Protein AF-Q8RE20-F1 (afdb_monomer)

Radius of gyration: 17.99 Å; Cα contacts (8 Å, |Δi|>4): 138; chains: 1; bounding box: 54×44×37 Å

Nearest PDB structures (foldseek):
  8p9r-assembly1_A  TM=7.961E-01  e=2.590E-03  Escherichia coli
  4czk-assembly1_A  TM=5.821E-01  e=1.448E-01  Caulobacter vibrioides
  4czh-assembly1_A  TM=5.503E-01  e=1.269E-01  Caulobacter vibrioides
  3sty-assembly1_A  TM=5.703E-01  e=2.800E-01  Solanum habrochaites
  8btn-assembly1_B  TM=5.436E-01  e=3.433E+00  Bacillus cereus MSX-D12

Sequence (100 aa):
MVTTTFNNFGSVQIDLPSSTIQKTDKNKSIEIIIDKDGNYHISEDGKITQVQFADLDAYLKSVKEATVSADKNLKYQTIMDVITKIKENGVDNLGLTFYE

InterPro domains:
  IPR003400 Biopolymer transport protein ExbD/TolR [PF02472] (1-97)
  IPR003400 Biopolymer transport protein ExbD/TolR [PTHR30558] (1-97)

Structure (mmCIF, N/CA/C/O backbone):
data_AF-Q8RE20-F1
#
_entry.id   AF-Q8RE20-F1
#
loop_
_atom_site.group_PDB
_atom_site.id
_atom_site.type_symbol
_atom_site.label_atom_id
_atom_site.label_alt_id
_atom_site.label_comp_id
_atom_site.label_asym_id
_atom_site.label_entity_id
_atom_site.label_seq_id
_atom_site.pdbx_PDB_ins_code
_atom_site.Cartn_x
_atom_site.Cartn_y
_atom_site.Cartn_z
_atom_site.occupancy
_atom_site.B_iso_or_equiv
_atom_site.auth_seq_id
_atom_site.auth_comp_id
_atom_site.auth_asym_id
_atom_site.auth_atom_id
_atom_site.pdbx_PDB_model_num
ATOM 1 N N . MET A 1 1 ? 40.611 33.543 4.451 1.00 50.69 1 MET A N 1
ATOM 2 C CA . MET A 1 1 ? 40.328 32.221 3.855 1.00 50.69 1 MET A CA 1
ATOM 3 C C . MET A 1 1 ? 40.715 31.172 4.872 1.00 50.69 1 MET A C 1
ATOM 5 O O . MET A 1 1 ? 41.850 31.206 5.327 1.00 50.69 1 MET A O 1
ATOM 9 N N . VAL A 1 2 ? 39.792 30.298 5.260 1.00 41.53 2 VAL A N 1
ATOM 10 C CA . VAL A 1 2 ? 40.104 29.106 6.057 1.00 41.53 2 VAL A CA 1
ATOM 11 C C . VAL A 1 2 ? 39.565 27.898 5.305 1.00 41.53 2 VAL A C 1
ATOM 13 O O . VAL A 1 2 ? 38.458 27.929 4.775 1.00 41.53 2 VAL A O 1
ATOM 16 N N . THR A 1 3 ? 40.448 26.921 5.139 1.00 45.84 3 THR A N 1
ATOM 17 C CA . THR A 1 3 ? 40.329 25.785 4.228 1.00 45.84 3 THR A CA 1
ATOM 18 C C . THR A 1 3 ? 39.376 24.727 4.781 1.00 45.84 3 THR A C 1
ATOM 20 O O . THR A 1 3 ? 39.297 24.539 5.993 1.00 45.84 3 THR A O 1
ATOM 23 N N . THR A 1 4 ? 38.651 24.047 3.892 1.00 52.19 4 THR A N 1
ATOM 24 C CA . THR A 1 4 ? 37.766 22.932 4.249 1.00 52.19 4 THR A CA 1
ATOM 25 C C . THR A 1 4 ? 38.586 21.677 4.547 1.00 52.19 4 THR A C 1
ATOM 27 O O . THR A 1 4 ? 39.536 21.383 3.820 1.00 52.19 4 THR A O 1
ATOM 30 N N . THR A 1 5 ? 38.170 20.908 5.550 1.00 50.50 5 THR A N 1
ATOM 31 C CA . THR A 1 5 ? 38.483 19.479 5.639 1.00 50.50 5 THR A CA 1
ATOM 32 C C . THR A 1 5 ? 37.194 18.764 6.024 1.00 50.50 5 THR A C 1
ATOM 34 O O . THR A 1 5 ? 36.694 18.917 7.136 1.00 50.50 5 THR A O 1
ATOM 37 N N . PHE A 1 6 ? 36.624 18.027 5.070 1.00 45.88 6 PHE A N 1
ATOM 38 C CA . PHE A 1 6 ? 35.444 17.190 5.264 1.00 45.88 6 PHE A CA 1
ATOM 39 C C . PHE A 1 6 ? 35.798 15.987 6.144 1.00 45.88 6 PHE A C 1
ATOM 41 O O . PHE A 1 6 ? 36.641 15.180 5.760 1.00 45.88 6 PHE A O 1
ATOM 48 N N . ASN A 1 7 ? 35.109 15.836 7.274 1.00 45.22 7 ASN A N 1
ATOM 49 C CA . ASN A 1 7 ? 35.009 14.566 7.987 1.00 45.22 7 ASN A CA 1
ATOM 50 C C . ASN A 1 7 ? 33.535 14.142 7.929 1.00 45.22 7 ASN A C 1
ATOM 52 O O . ASN A 1 7 ? 32.683 14.706 8.612 1.00 45.22 7 ASN A O 1
ATOM 56 N N . ASN A 1 8 ? 33.237 13.239 6.997 1.00 50.47 8 ASN A N 1
ATOM 57 C CA . ASN A 1 8 ? 31.901 12.731 6.706 1.00 50.47 8 ASN A CA 1
ATOM 58 C C . ASN A 1 8 ? 31.582 11.542 7.627 1.00 50.47 8 ASN A C 1
ATOM 60 O O . ASN A 1 8 ? 32.487 10.792 7.983 1.00 50.47 8 ASN A O 1
ATOM 64 N N . PHE A 1 9 ? 30.296 11.358 7.926 1.00 46.78 9 PHE A N 1
ATOM 65 C CA . PHE A 1 9 ? 29.696 10.354 8.818 1.00 46.78 9 PHE A CA 1
ATOM 66 C C . PHE A 1 9 ? 29.673 10.720 10.308 1.00 46.78 9 PHE A C 1
ATOM 68 O O . PHE A 1 9 ? 30.264 10.063 11.162 1.00 46.78 9 PHE A O 1
ATOM 75 N N . GLY A 1 10 ? 28.879 11.746 10.627 1.00 39.41 10 GLY A N 1
ATOM 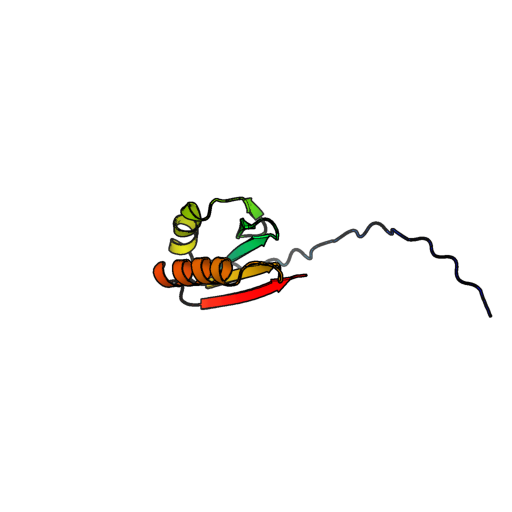76 C CA . GLY A 1 10 ? 28.189 11.790 11.913 1.00 39.41 10 GLY A CA 1
ATOM 77 C C . GLY A 1 10 ? 27.159 10.660 11.968 1.00 39.41 10 GLY A C 1
ATOM 78 O O . GLY A 1 10 ? 26.387 10.475 11.027 1.00 39.41 10 GLY A O 1
ATOM 79 N N . SER A 1 11 ? 27.159 9.883 13.048 1.00 54.44 11 SER A N 1
ATOM 80 C CA . SER A 1 11 ? 26.070 8.966 13.362 1.00 54.44 11 SER A CA 1
ATOM 81 C C . SER A 1 11 ? 24.785 9.777 13.518 1.00 54.44 11 SER A C 1
ATOM 83 O O . SER A 1 11 ? 24.623 10.539 14.470 1.00 54.44 11 SER A O 1
ATOM 85 N N . VAL A 1 12 ? 23.866 9.641 12.563 1.00 43.84 12 VAL A N 1
ATOM 86 C CA . VAL A 1 12 ? 22.524 10.203 12.704 1.00 43.84 12 VAL A CA 1
ATOM 87 C C . VAL A 1 12 ? 21.785 9.332 13.720 1.00 43.84 12 VAL A C 1
ATOM 89 O O . VAL A 1 12 ? 21.297 8.255 13.387 1.00 43.84 12 VAL A O 1
ATOM 92 N N . GLN A 1 13 ? 21.748 9.768 14.979 1.00 49.16 13 GLN A N 1
ATOM 93 C CA . GLN A 1 13 ? 20.778 9.263 15.949 1.00 49.16 13 GLN A CA 1
ATOM 94 C C . GLN A 1 13 ? 19.427 9.886 15.600 1.00 49.16 13 GLN A C 1
ATOM 96 O O . GLN A 1 13 ? 19.209 11.080 15.795 1.00 49.16 13 GLN A O 1
ATOM 101 N N . ILE A 1 14 ? 18.557 9.081 14.994 1.00 47.62 14 ILE A N 1
ATOM 102 C CA . ILE A 1 14 ? 17.169 9.449 14.725 1.00 47.62 14 ILE A CA 1
ATOM 103 C C . ILE A 1 14 ? 16.379 9.141 15.998 1.00 47.62 14 ILE A C 1
ATOM 105 O O . ILE A 1 14 ? 15.950 8.009 16.208 1.00 47.62 14 ILE A O 1
ATOM 109 N N . ASP A 1 15 ? 16.198 10.141 16.857 1.00 48.97 15 ASP A N 1
ATOM 110 C CA . ASP A 1 15 ? 15.181 10.100 17.907 1.00 48.97 15 ASP A CA 1
ATOM 111 C C . ASP A 1 15 ? 13.836 10.499 17.291 1.00 48.97 15 ASP A C 1
ATOM 113 O O . ASP A 1 15 ? 13.584 11.666 16.979 1.00 48.97 15 ASP A O 1
ATOM 117 N N . LEU A 1 16 ? 12.965 9.512 17.077 1.00 49.94 16 LEU A N 1
ATOM 118 C CA . LEU A 1 16 ? 11.578 9.758 16.689 1.00 49.94 16 LEU A CA 1
ATOM 119 C C . LEU A 1 16 ? 10.815 10.301 17.911 1.00 49.94 16 LEU A C 1
ATOM 121 O O . LEU A 1 16 ? 10.795 9.637 18.951 1.00 49.94 16 LEU A O 1
ATOM 125 N N . PRO A 1 17 ? 10.146 11.467 17.827 1.00 46.22 17 PRO A N 1
ATOM 126 C CA . PRO A 1 17 ? 9.320 11.946 18.924 1.00 46.22 17 PRO A CA 1
ATOM 127 C C . PRO A 1 17 ? 8.138 10.991 19.124 1.00 46.22 17 PRO A C 1
ATOM 129 O O . PRO A 1 17 ? 7.262 10.871 18.265 1.00 46.22 17 PRO A O 1
ATOM 132 N N . SER A 1 18 ? 8.097 10.321 20.276 1.00 53.84 18 SER A N 1
ATOM 133 C CA . SER A 1 18 ? 6.956 9.494 20.667 1.00 53.84 18 SER A CA 1
ATOM 134 C C . SER A 1 18 ? 5.814 10.415 21.090 1.00 53.84 18 SER A C 1
ATOM 136 O O . SER A 1 18 ? 5.699 10.835 22.241 1.00 53.84 18 SER A O 1
ATOM 138 N N . SER A 1 19 ? 5.005 10.820 20.114 1.00 42.25 19 SER A N 1
ATOM 139 C CA . SER A 1 19 ? 3.788 11.579 20.376 1.00 42.25 19 SER A CA 1
ATOM 140 C C . SER A 1 19 ? 2.766 10.632 20.996 1.00 42.25 19 SER A C 1
ATOM 142 O O . SER A 1 19 ? 2.326 9.679 20.355 1.00 42.25 19 SER A O 1
ATOM 144 N N . THR A 1 20 ? 2.382 10.884 22.247 1.00 51.56 20 THR A N 1
ATOM 145 C CA . THR A 1 20 ? 1.266 10.204 22.911 1.00 51.56 20 THR A CA 1
ATOM 146 C C . THR A 1 20 ? -0.021 10.516 22.152 1.00 51.56 20 THR A C 1
ATOM 148 O O . THR A 1 20 ? -0.688 11.516 22.416 1.00 51.56 20 THR A O 1
ATOM 151 N N . ILE A 1 21 ? -0.366 9.679 21.174 1.00 50.69 21 ILE A N 1
ATOM 152 C CA . ILE A 1 21 ? -1.609 9.830 20.424 1.00 50.69 21 ILE A CA 1
ATOM 153 C C . ILE A 1 21 ? -2.754 9.395 21.338 1.00 50.69 21 ILE A C 1
ATOM 155 O O . ILE A 1 21 ? -2.897 8.213 21.660 1.00 50.69 21 ILE A O 1
ATOM 159 N N . GLN A 1 22 ? -3.560 10.367 21.776 1.00 41.41 22 GLN A N 1
ATOM 160 C CA . GLN A 1 22 ? -4.870 10.102 22.363 1.00 41.41 22 GLN A CA 1
ATOM 161 C C . GLN A 1 22 ? -5.646 9.205 21.397 1.00 41.41 22 GLN A C 1
ATOM 163 O O . GLN A 1 22 ? -5.795 9.526 20.220 1.00 41.41 22 GLN A O 1
ATOM 168 N N . LYS A 1 23 ? -6.089 8.052 21.906 1.00 44.66 23 LYS A N 1
ATOM 169 C CA . LYS A 1 23 ? -6.968 7.103 21.222 1.00 44.66 23 LYS A CA 1
ATOM 170 C C . LYS A 1 23 ? -8.343 7.743 21.018 1.00 44.66 23 LYS A C 1
ATOM 172 O O . LYS A 1 23 ? -9.288 7.428 21.728 1.00 44.66 23 LYS A O 1
ATOM 177 N N . THR A 1 24 ? -8.449 8.664 20.077 1.00 41.81 24 THR A N 1
ATOM 178 C CA . THR A 1 24 ? -9.696 8.871 19.345 1.00 41.81 24 THR A CA 1
ATOM 179 C C . THR A 1 24 ? -9.765 7.709 18.368 1.00 41.81 24 THR A C 1
ATOM 181 O O . THR A 1 24 ? -8.745 7.478 17.723 1.00 41.81 24 THR A O 1
ATOM 184 N N . ASP A 1 25 ? -10.866 6.951 18.325 1.00 47.16 25 ASP A N 1
ATOM 185 C CA . ASP A 1 25 ? -11.129 5.851 17.381 1.00 47.16 25 ASP A CA 1
ATOM 186 C C . ASP A 1 25 ? -10.387 6.058 16.056 1.00 47.16 25 ASP A C 1
ATOM 188 O O . ASP A 1 25 ? -10.828 6.803 15.179 1.00 47.16 25 ASP A O 1
ATOM 192 N N . LYS A 1 26 ? -9.176 5.492 15.963 1.00 51.38 26 LYS A N 1
ATOM 193 C CA . LYS A 1 26 ? -8.300 5.747 14.830 1.00 51.38 26 LYS A CA 1
ATOM 194 C C . LYS A 1 26 ? -8.957 5.042 13.668 1.00 51.38 26 LYS A C 1
ATOM 196 O O . LYS A 1 26 ? -9.067 3.817 13.684 1.00 51.38 26 LYS A O 1
ATOM 201 N N . ASN A 1 27 ? -9.362 5.811 12.668 1.00 57.69 27 ASN A N 1
ATOM 202 C CA . ASN A 1 27 ? -9.547 5.287 11.331 1.00 57.69 27 ASN A CA 1
ATOM 203 C C . ASN A 1 27 ? -8.261 4.520 11.005 1.00 57.69 27 ASN A C 1
ATOM 205 O O . ASN A 1 27 ? -7.188 5.114 10.896 1.00 57.69 27 ASN A O 1
ATOM 209 N N . LYS A 1 28 ? -8.334 3.187 11.046 1.00 74.50 28 LYS A N 1
ATOM 210 C CA . LYS A 1 28 ? -7.156 2.338 10.928 1.00 74.50 28 LYS A CA 1
ATOM 211 C C . LYS A 1 28 ? -6.598 2.597 9.534 1.00 74.50 28 LYS A C 1
ATOM 213 O O . LYS A 1 28 ? -7.319 2.399 8.553 1.00 74.50 28 LYS A O 1
ATOM 218 N N . SER A 1 29 ? -5.382 3.124 9.468 1.00 86.88 29 SER A N 1
ATOM 219 C CA . SER A 1 29 ? -4.706 3.467 8.225 1.00 86.88 29 SER A CA 1
ATOM 220 C C . SER A 1 29 ? -3.417 2.671 8.114 1.00 86.88 29 SER A C 1
ATOM 222 O O . SER A 1 29 ? -2.727 2.438 9.109 1.00 86.88 29 SER A O 1
ATOM 224 N N . ILE A 1 30 ? -3.122 2.213 6.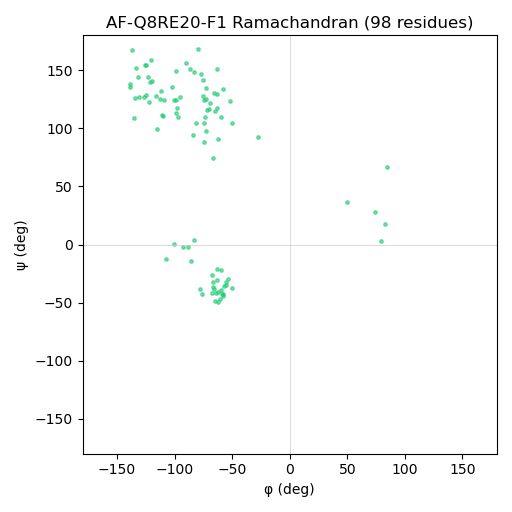902 1.00 92.62 30 ILE A N 1
ATOM 225 C CA . ILE A 1 30 ? -1.902 1.464 6.592 1.00 92.62 30 ILE A CA 1
ATOM 226 C C . ILE A 1 30 ? -1.154 2.142 5.456 1.00 92.62 30 ILE A C 1
ATOM 228 O O . ILE A 1 30 ? -1.742 2.806 4.600 1.00 92.62 30 ILE A O 1
ATOM 232 N N . GLU A 1 31 ? 0.149 1.924 5.420 1.00 94.25 31 GLU A N 1
ATOM 233 C CA . GLU A 1 31 ? 0.987 2.307 4.294 1.00 94.25 31 GLU A CA 1
ATOM 234 C C . GLU A 1 31 ? 1.519 1.044 3.608 1.00 94.25 31 GLU A C 1
ATOM 236 O O . GLU A 1 31 ? 2.107 0.167 4.243 1.00 94.25 31 GLU A O 1
ATOM 241 N N . ILE A 1 32 ? 1.271 0.945 2.303 1.00 95.31 32 ILE A N 1
ATOM 242 C CA . ILE A 1 32 ? 1.763 -0.105 1.418 1.00 95.31 32 ILE A CA 1
ATOM 243 C C . ILE A 1 32 ? 3.006 0.436 0.727 1.00 95.31 32 ILE A C 1
ATOM 245 O O . ILE A 1 32 ? 2.917 1.312 -0.132 1.00 95.31 32 ILE A O 1
ATOM 249 N N . ILE A 1 33 ? 4.159 -0.103 1.095 1.00 95.12 33 ILE A N 1
ATOM 250 C CA . ILE A 1 33 ? 5.454 0.293 0.557 1.00 95.12 33 ILE A CA 1
ATOM 251 C C . ILE A 1 33 ? 5.856 -0.716 -0.518 1.00 95.12 33 ILE A C 1
ATOM 253 O O . ILE A 1 33 ? 5.918 -1.918 -0.249 1.00 95.12 33 ILE A O 1
ATOM 257 N N . ILE A 1 34 ? 6.137 -0.231 -1.723 1.00 95.50 34 ILE A N 1
ATOM 258 C CA . ILE A 1 34 ? 6.635 -1.035 -2.840 1.00 95.50 34 ILE A CA 1
ATOM 259 C C . ILE A 1 34 ? 8.077 -0.612 -3.092 1.00 95.50 34 ILE A C 1
ATOM 261 O O . ILE A 1 34 ? 8.329 0.514 -3.531 1.00 95.50 34 ILE A O 1
ATOM 265 N N . ASP A 1 35 ? 9.019 -1.503 -2.798 1.00 91.44 35 ASP A N 1
ATOM 266 C CA . ASP A 1 35 ? 10.435 -1.204 -2.983 1.00 91.44 35 ASP A CA 1
ATOM 267 C C . ASP A 1 35 ? 10.885 -1.348 -4.443 1.00 91.44 35 ASP A C 1
ATOM 269 O O . ASP A 1 35 ? 10.168 -1.899 -5.277 1.00 91.44 35 ASP A O 1
ATOM 273 N N . LYS A 1 36 ? 12.090 -0.860 -4.752 1.00 90.94 36 LYS A N 1
ATOM 274 C CA . LYS A 1 36 ? 12.690 -0.876 -6.097 1.00 90.94 36 LYS A CA 1
ATOM 275 C C . LYS A 1 36 ? 12.732 -2.260 -6.762 1.00 90.94 36 LYS A C 1
ATOM 277 O O . LYS A 1 36 ? 12.693 -2.353 -7.987 1.00 90.94 36 LYS A O 1
ATOM 282 N N . ASP A 1 37 ? 12.821 -3.327 -5.972 1.00 90.38 37 ASP A N 1
ATOM 283 C CA . ASP A 1 37 ? 12.854 -4.719 -6.422 1.00 90.38 37 ASP A CA 1
ATOM 284 C C . ASP A 1 37 ? 11.434 -5.309 -6.562 1.00 90.38 37 ASP A C 1
ATOM 286 O O . ASP A 1 37 ? 11.267 -6.444 -7.010 1.00 90.38 37 ASP A O 1
ATOM 290 N N . GLY A 1 38 ? 10.400 -4.529 -6.231 1.00 89.75 38 GLY A N 1
ATOM 291 C CA . GLY A 1 38 ? 8.993 -4.893 -6.352 1.00 89.75 38 GLY A CA 1
ATOM 292 C C . GLY A 1 38 ? 8.453 -5.722 -5.189 1.00 89.75 38 GLY A C 1
ATOM 293 O O . GLY A 1 38 ? 7.406 -6.353 -5.354 1.00 89.75 38 GLY A O 1
ATOM 294 N N . ASN A 1 39 ? 9.129 -5.751 -4.032 1.00 93.81 39 ASN A N 1
ATOM 295 C CA . ASN A 1 39 ? 8.579 -6.398 -2.844 1.00 93.81 39 ASN A CA 1
ATOM 296 C C . ASN A 1 39 ? 7.631 -5.450 -2.106 1.00 93.81 39 ASN A C 1
ATOM 298 O O . ASN A 1 39 ? 7.789 -4.226 -2.089 1.00 93.81 39 ASN A O 1
ATOM 302 N N . TYR A 1 40 ? 6.627 -6.054 -1.479 1.00 95.25 40 TYR A N 1
ATOM 303 C CA . TYR A 1 40 ? 5.563 -5.347 -0.788 1.00 95.25 40 TYR A CA 1
ATOM 304 C C . TYR A 1 40 ? 5.813 -5.381 0.709 1.00 95.25 40 TYR A C 1
ATOM 306 O O . TYR A 1 40 ? 6.118 -6.428 1.286 1.00 95.25 40 TYR A O 1
ATOM 314 N N . HIS A 1 41 ? 5.624 -4.239 1.348 1.00 94.62 41 HIS A N 1
ATOM 315 C CA . HIS A 1 41 ? 5.698 -4.112 2.788 1.00 94.62 41 HIS A CA 1
ATOM 316 C C . HIS A 1 41 ? 4.479 -3.354 3.288 1.00 94.62 41 HIS A C 1
ATOM 318 O O . HIS A 1 41 ? 3.993 -2.435 2.635 1.00 94.62 41 HIS A O 1
ATOM 324 N N . ILE A 1 42 ? 3.992 -3.742 4.457 1.00 93.56 42 ILE A N 1
ATOM 325 C CA . ILE A 1 42 ? 2.936 -3.036 5.169 1.00 93.56 42 ILE A CA 1
ATOM 326 C C . ILE A 1 42 ? 3.555 -2.370 6.383 1.00 93.56 42 ILE A C 1
ATOM 328 O O . ILE A 1 42 ? 4.169 -3.047 7.209 1.00 93.56 42 ILE A O 1
ATOM 332 N N . SER A 1 43 ? 3.372 -1.060 6.483 1.00 91.00 43 SER A N 1
ATOM 333 C CA . SER A 1 43 ? 3.623 -0.283 7.688 1.00 91.00 43 SER A CA 1
ATOM 334 C C . SER A 1 43 ? 2.290 -0.055 8.404 1.00 91.00 43 SER A C 1
ATOM 336 O O . SER A 1 43 ? 1.390 0.610 7.887 1.00 91.00 43 SER A O 1
ATOM 338 N N . GLU A 1 44 ? 2.152 -0.659 9.583 1.00 87.19 44 GLU A N 1
ATOM 339 C CA . GLU A 1 44 ? 1.005 -0.510 10.485 1.00 87.19 44 GLU A CA 1
ATOM 340 C C . GLU A 1 44 ? 1.539 -0.217 11.895 1.00 87.19 44 GLU A C 1
ATOM 342 O O . GLU A 1 44 ? 2.408 -0.935 12.392 1.00 87.19 44 GLU A O 1
ATOM 347 N N . ASP A 1 45 ? 1.067 0.864 12.526 1.00 81.75 45 ASP A N 1
ATOM 348 C CA . ASP A 1 45 ? 1.477 1.286 13.879 1.00 81.75 45 ASP A CA 1
ATOM 349 C C . ASP A 1 45 ? 3.012 1.342 14.092 1.00 81.75 45 ASP A C 1
ATOM 351 O O . ASP A 1 45 ? 3.535 1.023 15.160 1.00 81.75 45 ASP A O 1
ATOM 355 N N . GLY A 1 46 ? 3.757 1.756 13.059 1.00 79.12 46 GLY A N 1
ATOM 356 C CA . GLY A 1 46 ? 5.221 1.878 13.095 1.00 79.12 46 GLY A CA 1
ATOM 357 C C . GLY A 1 46 ? 5.980 0.558 12.926 1.00 79.1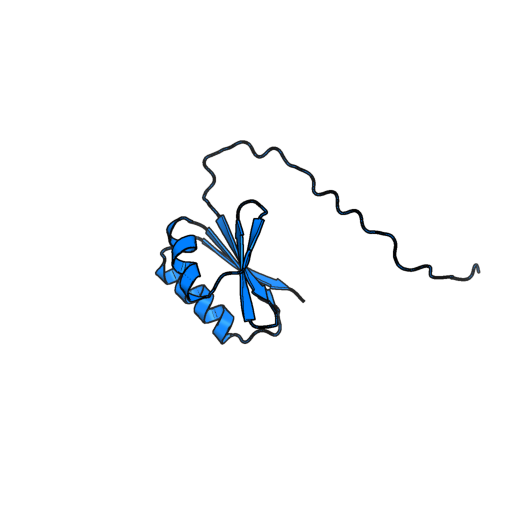2 46 GLY A C 1
ATOM 358 O O . GLY A 1 46 ? 7.210 0.548 12.981 1.00 79.12 46 GLY A O 1
ATOM 359 N N . LYS A 1 47 ? 5.277 -0.557 12.697 1.00 86.31 47 LYS A N 1
ATOM 360 C CA . LYS A 1 47 ? 5.879 -1.847 12.366 1.00 86.31 47 LYS A CA 1
ATOM 361 C C . LYS A 1 47 ? 5.796 -2.097 10.865 1.00 86.31 47 LYS A C 1
ATOM 363 O O . LYS A 1 47 ? 4.707 -2.152 10.303 1.00 86.31 47 LYS A O 1
ATOM 368 N N . ILE A 1 48 ? 6.950 -2.344 10.251 1.00 91.25 48 ILE A N 1
ATOM 369 C CA . ILE A 1 48 ? 7.052 -2.739 8.845 1.00 91.25 48 ILE A CA 1
ATOM 370 C C . ILE A 1 48 ? 7.122 -4.264 8.759 1.00 91.25 48 ILE A C 1
ATOM 372 O O . ILE A 1 48 ? 7.957 -4.896 9.408 1.00 91.25 48 ILE A O 1
ATOM 376 N N . THR A 1 49 ? 6.238 -4.858 7.963 1.00 92.62 49 THR A N 1
ATOM 377 C CA . THR A 1 49 ? 6.202 -6.300 7.699 1.00 92.62 49 THR A CA 1
ATOM 378 C C . THR A 1 49 ? 6.224 -6.537 6.197 1.00 92.62 49 THR A C 1
ATOM 380 O O . THR A 1 49 ? 5.400 -5.980 5.478 1.00 92.62 49 THR A O 1
ATOM 383 N N . GLN A 1 50 ? 7.153 -7.364 5.720 1.00 93.94 50 GLN A N 1
ATOM 384 C CA . GLN A 1 50 ? 7.166 -7.795 4.324 1.00 93.94 50 GLN A CA 1
ATOM 385 C C . GLN A 1 50 ? 6.027 -8.791 4.078 1.00 93.94 50 GLN A C 1
ATOM 387 O O . GLN A 1 50 ? 5.826 -9.715 4.867 1.00 93.94 50 GLN A O 1
ATOM 392 N N . VAL A 1 51 ? 5.293 -8.604 2.985 1.00 95.00 51 VAL A N 1
ATOM 393 C CA . VAL A 1 51 ? 4.119 -9.406 2.613 1.00 95.00 51 VAL A CA 1
ATOM 394 C C . VAL A 1 51 ? 4.148 -9.736 1.123 1.00 95.00 51 VAL A C 1
ATOM 396 O O . VAL A 1 51 ? 4.928 -9.164 0.360 1.00 95.00 51 VAL A O 1
ATOM 399 N N . GLN A 1 52 ? 3.297 -10.661 0.682 1.00 95.88 52 GLN A N 1
ATOM 400 C CA . GLN A 1 52 ? 3.067 -10.870 -0.745 1.00 95.88 52 GLN A CA 1
ATOM 401 C C . GLN A 1 52 ? 1.915 -9.988 -1.234 1.00 95.88 52 GLN A C 1
ATOM 403 O O . GLN A 1 52 ? 1.007 -9.643 -0.480 1.00 95.88 52 GLN A O 1
ATOM 408 N N . PHE A 1 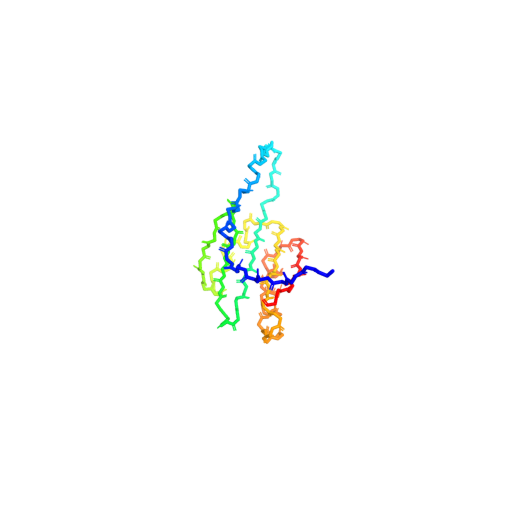53 ? 1.895 -9.683 -2.533 1.00 94.19 53 PHE A N 1
ATOM 409 C CA . PHE A 1 53 ? 0.791 -8.943 -3.159 1.00 94.19 53 PHE A CA 1
ATOM 410 C C . PHE A 1 53 ? -0.585 -9.596 -2.926 1.00 94.19 53 PHE A C 1
ATOM 412 O O . PHE A 1 53 ? -1.612 -8.918 -2.835 1.00 94.19 53 PHE A O 1
ATOM 419 N N . ALA A 1 54 ? -0.617 -10.928 -2.837 1.00 94.31 54 ALA A N 1
ATOM 420 C CA . ALA A 1 54 ? -1.827 -11.697 -2.559 1.00 94.31 54 ALA A CA 1
ATOM 421 C C . ALA A 1 54 ? -2.363 -11.483 -1.133 1.00 94.31 54 ALA A C 1
ATOM 423 O O . ALA A 1 54 ? -3.564 -11.604 -0.919 1.00 94.31 54 ALA A O 1
ATOM 424 N N . ASP A 1 55 ? -1.500 -11.125 -0.180 1.00 94.12 55 ASP A N 1
ATOM 425 C CA . ASP A 1 55 ? -1.877 -10.963 1.226 1.00 94.12 55 ASP A CA 1
ATOM 426 C C . ASP A 1 55 ? -2.431 -9.565 1.529 1.00 94.12 55 ASP A C 1
ATOM 428 O O . ASP A 1 55 ? -3.052 -9.367 2.573 1.00 94.12 55 ASP A O 1
ATOM 432 N N . LEU A 1 56 ? -2.256 -8.595 0.620 1.00 93.31 56 LEU A N 1
ATOM 433 C CA . LEU A 1 56 ? -2.708 -7.209 0.804 1.00 93.31 56 LEU A CA 1
ATOM 434 C C . LEU A 1 56 ? -4.208 -7.113 1.121 1.00 93.31 56 LEU A C 1
ATOM 436 O O . LEU A 1 56 ? -4.605 -6.280 1.934 1.00 93.31 56 LEU A O 1
ATOM 440 N N . ASP A 1 57 ? -5.035 -7.992 0.549 1.00 93.25 57 ASP A N 1
ATOM 441 C CA . ASP A 1 57 ? -6.482 -8.038 0.796 1.00 93.25 57 ASP A CA 1
ATOM 442 C C . ASP A 1 57 ? -6.821 -8.215 2.285 1.00 93.25 57 ASP A C 1
ATOM 444 O O . ASP A 1 57 ? -7.790 -7.641 2.784 1.00 93.25 57 ASP A O 1
ATOM 448 N N . ALA A 1 58 ? -6.021 -8.991 3.024 1.00 92.25 58 ALA A N 1
ATOM 449 C CA . ALA A 1 58 ? -6.250 -9.224 4.448 1.00 92.25 58 ALA A CA 1
ATOM 450 C C . ALA A 1 58 ? -6.063 -7.943 5.275 1.00 92.25 58 ALA A C 1
ATOM 452 O O . ALA A 1 58 ? -6.815 -7.703 6.221 1.00 92.25 58 ALA A O 1
ATOM 453 N N . TYR A 1 59 ? -5.102 -7.104 4.888 1.00 91.44 59 TYR A N 1
ATOM 454 C CA . TYR A 1 59 ? -4.834 -5.824 5.541 1.00 91.44 59 TYR A CA 1
ATOM 455 C C . TYR A 1 59 ? -5.881 -4.779 5.146 1.00 91.44 59 TYR A C 1
ATOM 457 O O . TYR A 1 59 ? -6.422 -4.081 6.009 1.00 91.44 59 TYR A O 1
ATOM 465 N N . LEU A 1 60 ? -6.232 -4.738 3.857 1.00 91.31 60 LEU A N 1
ATOM 466 C CA . LEU A 1 60 ? -7.122 -3.737 3.271 1.00 91.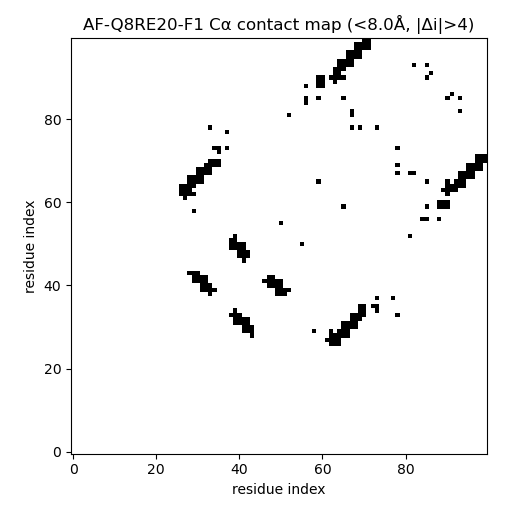31 60 LEU A CA 1
ATOM 467 C C . LEU A 1 60 ? -8.571 -3.823 3.765 1.00 91.31 60 LEU A C 1
ATOM 469 O O . LEU A 1 60 ? -9.218 -2.796 3.936 1.00 91.31 60 LEU A O 1
ATOM 473 N N . LYS A 1 61 ? -9.069 -5.021 4.086 1.00 88.69 61 LYS A N 1
ATOM 474 C CA . LYS A 1 61 ? -10.429 -5.205 4.635 1.00 88.69 61 LYS A CA 1
ATOM 475 C C . LYS A 1 61 ? -10.653 -4.549 5.997 1.00 88.69 61 LYS A C 1
ATOM 477 O O . LYS A 1 61 ? -11.798 -4.357 6.398 1.00 88.69 61 LYS A O 1
ATOM 482 N N . SER A 1 62 ? -9.579 -4.275 6.737 1.00 83.69 62 SER A N 1
ATOM 483 C CA . SER A 1 62 ? -9.647 -3.771 8.113 1.00 83.69 62 SER A CA 1
ATOM 484 C C . SER A 1 62 ? -9.431 -2.262 8.235 1.00 83.69 62 SER A C 1
ATOM 486 O O . SER A 1 62 ? -9.445 -1.736 9.349 1.00 83.69 62 SER A O 1
ATOM 488 N N . VAL A 1 63 ? -9.221 -1.573 7.110 1.00 88.69 63 VAL A N 1
ATOM 489 C CA . VAL A 1 63 ? -8.806 -0.169 7.064 1.00 88.69 63 VAL A CA 1
ATOM 490 C C . VAL A 1 63 ? -9.754 0.658 6.215 1.00 88.69 63 VAL A C 1
ATOM 492 O O . VAL A 1 63 ? -10.421 0.164 5.309 1.00 88.69 63 VAL A O 1
ATOM 495 N N . LYS A 1 64 ? -9.802 1.950 6.520 1.00 88.5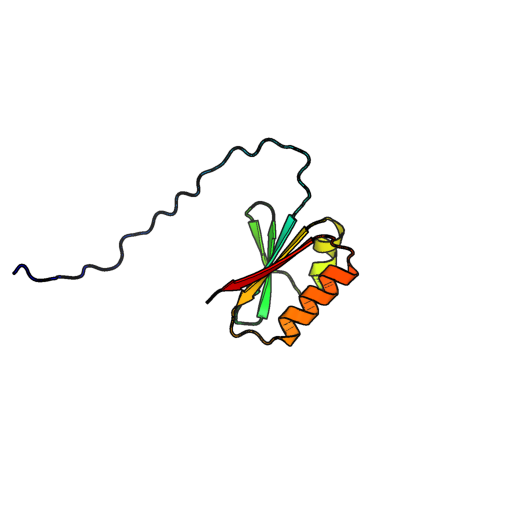0 64 LYS A N 1
ATOM 496 C CA . LYS A 1 64 ? -10.589 2.937 5.770 1.00 88.50 64 LYS A CA 1
ATOM 497 C C . LYS A 1 64 ? -9.725 3.869 4.936 1.00 88.50 64 LYS A C 1
ATOM 499 O O . LYS A 1 64 ? -10.231 4.564 4.057 1.00 88.50 64 LYS A O 1
ATOM 504 N N . GLU A 1 65 ? -8.423 3.850 5.194 1.00 90.50 65 GLU A N 1
ATOM 505 C CA . GLU A 1 65 ? -7.443 4.699 4.541 1.00 90.50 65 GLU A CA 1
ATOM 506 C C . GLU A 1 65 ? -6.189 3.872 4.238 1.00 90.50 65 GLU A C 1
ATOM 508 O O . GLU A 1 65 ? -5.728 3.099 5.081 1.00 90.50 65 GLU A O 1
ATOM 513 N N . ALA A 1 66 ? -5.638 4.024 3.037 1.00 93.06 66 ALA A N 1
ATOM 514 C CA . ALA A 1 66 ? -4.389 3.385 2.645 1.00 93.06 66 ALA A CA 1
ATOM 515 C C . ALA A 1 66 ? -3.516 4.356 1.848 1.00 93.06 66 ALA A C 1
ATOM 517 O O . ALA A 1 66 ? -4.000 5.062 0.965 1.00 93.06 66 ALA A O 1
ATOM 518 N N . THR A 1 67 ? -2.217 4.359 2.120 1.00 94.06 67 THR A N 1
ATOM 519 C CA . THR A 1 67 ? -1.235 5.124 1.341 1.00 94.06 67 THR A CA 1
ATOM 520 C C . THR A 1 67 ? -0.335 4.163 0.585 1.00 94.06 67 THR A C 1
ATOM 522 O O . THR A 1 67 ? 0.167 3.213 1.174 1.00 94.06 67 THR A O 1
ATOM 525 N N . VAL A 1 68 ? -0.123 4.395 -0.707 1.00 95.38 68 VAL A N 1
ATOM 526 C CA . VAL A 1 68 ? 0.862 3.664 -1.510 1.00 95.38 68 VAL A CA 1
ATOM 527 C C . VAL A 1 68 ? 2.129 4.501 -1.599 1.00 95.38 68 VAL A C 1
ATOM 529 O O . VAL A 1 68 ? 2.097 5.587 -2.173 1.00 95.38 68 VAL A O 1
ATOM 532 N N . SER A 1 69 ? 3.226 3.981 -1.064 1.00 94.38 69 SER A N 1
ATOM 533 C CA . SER A 1 69 ? 4.556 4.583 -1.134 1.00 94.38 69 SER A CA 1
ATOM 534 C C . SER A 1 69 ? 5.422 3.734 -2.052 1.00 94.38 69 SER A C 1
ATOM 536 O O . SER A 1 69 ? 5.739 2.593 -1.728 1.00 94.38 69 SER A O 1
ATOM 538 N N . ALA A 1 70 ? 5.780 4.252 -3.222 1.00 94.25 70 ALA A N 1
ATOM 539 C CA . ALA A 1 70 ? 6.484 3.477 -4.243 1.00 94.25 70 ALA A CA 1
ATOM 540 C C . ALA A 1 70 ? 7.819 4.116 -4.640 1.00 94.25 70 ALA A C 1
ATOM 542 O O . ALA A 1 70 ? 7.924 5.337 -4.754 1.00 94.25 70 ALA A O 1
ATOM 543 N N . ASP A 1 71 ? 8.825 3.290 -4.921 1.00 90.88 71 ASP A N 1
ATOM 544 C CA . ASP A 1 71 ? 10.034 3.748 -5.610 1.00 90.88 71 ASP A CA 1
ATOM 545 C C . ASP A 1 71 ? 9.677 4.367 -6.976 1.00 90.88 71 ASP A C 1
ATOM 547 O O . ASP A 1 71 ? 8.906 3.798 -7.757 1.00 90.88 71 ASP A O 1
ATOM 551 N N . LYS A 1 72 ? 10.244 5.537 -7.288 1.00 89.31 72 LYS A N 1
ATOM 552 C CA . LYS A 1 72 ? 9.955 6.288 -8.526 1.00 89.31 72 LYS A CA 1
ATOM 553 C C . LYS A 1 72 ? 10.271 5.532 -9.822 1.00 89.31 72 LYS A C 1
ATOM 555 O O . LYS A 1 72 ? 9.749 5.891 -10.877 1.00 89.31 72 LYS A O 1
ATOM 560 N N . ASN A 1 73 ? 11.146 4.529 -9.770 1.00 89.56 73 ASN A N 1
ATOM 561 C CA . ASN A 1 73 ? 11.578 3.751 -10.930 1.00 89.56 73 ASN A CA 1
ATOM 562 C C . ASN A 1 73 ? 10.731 2.488 -11.131 1.00 89.56 73 ASN A C 1
ATOM 564 O O . ASN A 1 73 ? 10.945 1.755 -12.102 1.00 89.56 73 ASN A O 1
ATOM 568 N N . LEU A 1 74 ? 9.772 2.218 -10.239 1.00 91.38 74 LEU A N 1
ATOM 569 C CA . LEU A 1 74 ? 8.855 1.102 -10.403 1.00 91.38 74 LEU A CA 1
ATOM 570 C C . LEU A 1 74 ? 7.994 1.257 -11.649 1.00 91.38 74 LEU A C 1
ATOM 572 O O . LEU A 1 74 ? 7.632 2.347 -12.099 1.00 91.38 74 LEU A O 1
ATOM 576 N N . LYS A 1 75 ? 7.604 0.106 -12.193 1.00 93.00 75 LYS A N 1
ATOM 577 C CA . LYS A 1 75 ? 6.667 0.064 -13.307 1.00 93.00 75 LYS A CA 1
ATOM 578 C C . LYS A 1 75 ? 5.331 0.635 -12.848 1.00 93.00 75 LYS A C 1
ATOM 580 O O . LYS A 1 75 ? 4.746 0.160 -11.879 1.00 93.00 75 LYS A O 1
ATOM 585 N N . TYR A 1 76 ? 4.805 1.576 -13.626 1.00 89.7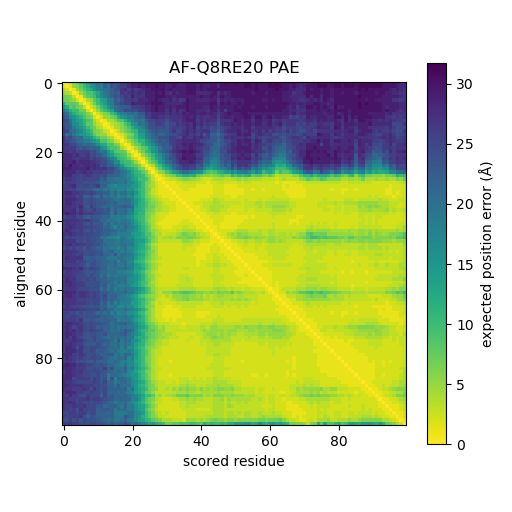5 76 TYR A N 1
ATOM 586 C CA . TYR A 1 76 ? 3.483 2.162 -13.408 1.00 89.75 76 TYR A CA 1
ATOM 587 C C . TYR A 1 76 ? 2.384 1.107 -13.212 1.00 89.75 76 TYR A C 1
ATOM 589 O O . TYR A 1 76 ? 1.516 1.270 -12.360 1.00 89.75 76 TYR A O 1
ATOM 597 N N . GLN A 1 77 ? 2.463 -0.003 -13.955 1.00 91.31 77 GLN A N 1
ATOM 598 C CA . GLN A 1 77 ? 1.522 -1.114 -13.829 1.00 91.31 77 GLN A CA 1
ATOM 599 C C . GLN A 1 77 ? 1.488 -1.688 -12.406 1.00 91.31 77 GLN A C 1
ATOM 601 O O . GLN A 1 77 ? 0.407 -1.852 -11.859 1.00 91.31 77 GLN A O 1
ATOM 606 N N . THR A 1 78 ? 2.647 -1.895 -11.773 1.00 92.19 78 THR A N 1
ATOM 607 C CA . THR A 1 78 ? 2.745 -2.421 -10.401 1.00 92.19 78 THR A CA 1
ATOM 608 C C . THR A 1 78 ? 2.012 -1.525 -9.403 1.00 92.19 78 THR A C 1
ATOM 610 O O . THR A 1 78 ? 1.275 -2.008 -8.548 1.00 92.19 78 THR A O 1
ATOM 613 N N . ILE A 1 79 ? 2.170 -0.208 -9.538 1.00 91.75 79 ILE A N 1
ATOM 614 C CA . ILE A 1 79 ? 1.485 0.773 -8.688 1.00 91.75 79 ILE A CA 1
ATOM 615 C C . ILE A 1 79 ? -0.026 0.744 -8.959 1.00 91.75 79 ILE A C 1
ATOM 617 O O . ILE A 1 79 ? -0.829 0.768 -8.027 1.00 91.75 79 ILE A O 1
ATOM 621 N N . MET A 1 80 ? -0.424 0.650 -10.230 1.00 93.00 80 MET A N 1
ATOM 622 C CA . MET A 1 80 ? -1.830 0.615 -10.628 1.00 93.00 80 MET A CA 1
ATOM 623 C C . MET A 1 80 ? -2.551 -0.651 -10.147 1.00 93.00 80 MET A C 1
ATOM 625 O O . MET A 1 80 ? -3.703 -0.568 -9.720 1.00 93.00 80 MET A O 1
ATOM 629 N N . ASP A 1 81 ? -1.880 -1.803 -10.169 1.00 95.44 81 ASP A N 1
ATOM 630 C CA . ASP A 1 81 ? -2.419 -3.068 -9.658 1.00 95.44 81 ASP A CA 1
ATOM 631 C C . ASP A 1 81 ? -2.700 -2.972 -8.150 1.00 95.44 81 ASP A C 1
ATOM 633 O O . ASP A 1 81 ? -3.760 -3.393 -7.683 1.00 95.44 81 ASP A O 1
ATOM 637 N N . VAL A 1 82 ? -1.801 -2.337 -7.388 1.00 94.69 82 VAL A N 1
ATOM 638 C CA . VAL A 1 82 ? -2.010 -2.067 -5.955 1.00 94.69 82 VAL A CA 1
ATOM 639 C C . VAL A 1 82 ? -3.176 -1.105 -5.739 1.00 94.69 82 VAL A C 1
ATOM 641 O O . VAL A 1 82 ? -4.065 -1.401 -4.945 1.00 94.69 82 VAL A O 1
ATOM 644 N N . ILE A 1 83 ? -3.226 0.014 -6.467 1.00 92.88 83 ILE A N 1
ATOM 645 C CA . ILE A 1 83 ? -4.328 0.988 -6.370 1.00 92.88 83 ILE A CA 1
ATOM 646 C C . ILE A 1 83 ? -5.675 0.327 -6.679 1.00 92.88 83 ILE A C 1
ATOM 648 O O . ILE A 1 83 ? -6.665 0.580 -5.989 1.00 92.88 83 ILE A O 1
ATOM 652 N N . THR A 1 84 ? -5.717 -0.524 -7.703 1.00 94.00 84 THR A N 1
ATOM 653 C CA . THR A 1 84 ? -6.925 -1.256 -8.097 1.00 94.00 84 THR A CA 1
ATOM 654 C C . THR A 1 84 ? -7.370 -2.172 -6.968 1.00 94.00 84 THR A C 1
ATOM 656 O O . THR A 1 84 ? -8.510 -2.068 -6.523 1.00 94.00 84 THR A O 1
ATOM 659 N N . LYS A 1 85 ? -6.447 -2.960 -6.409 1.00 94.69 85 LYS A N 1
ATOM 660 C CA . LYS A 1 85 ? -6.737 -3.840 -5.275 1.00 94.69 85 LYS A CA 1
ATOM 661 C C . LYS A 1 85 ? -7.229 -3.075 -4.039 1.00 94.69 85 LYS A C 1
ATOM 663 O O . LYS A 1 85 ? -8.155 -3.530 -3.369 1.00 94.69 85 LYS A O 1
ATOM 668 N N . ILE A 1 86 ? -6.664 -1.902 -3.744 1.00 93.56 86 ILE A N 1
ATOM 669 C CA . ILE A 1 86 ? -7.136 -1.035 -2.650 1.00 93.56 86 ILE A CA 1
ATOM 670 C C . ILE A 1 86 ? -8.593 -0.615 -2.881 1.00 93.56 86 ILE A C 1
ATOM 672 O O . ILE A 1 86 ? -9.421 -0.738 -1.976 1.00 93.56 86 ILE A O 1
ATOM 676 N N . LYS A 1 87 ? -8.923 -0.172 -4.100 1.00 90.19 87 LYS A N 1
ATOM 677 C CA . LYS A 1 87 ? -10.295 0.212 -4.462 1.00 90.19 87 LYS A CA 1
ATOM 678 C C . LYS A 1 87 ? -11.268 -0.963 -4.398 1.00 90.19 87 LYS A C 1
ATOM 680 O O . LYS A 1 87 ? -12.372 -0.799 -3.888 1.00 90.19 87 LYS A O 1
ATOM 685 N N . GLU A 1 88 ? -10.868 -2.140 -4.876 1.00 93.81 88 GLU A N 1
ATOM 686 C CA . GLU A 1 88 ? -11.695 -3.354 -4.835 1.00 93.81 88 GLU A CA 1
ATOM 687 C C . GLU A 1 88 ? -12.013 -3.804 -3.403 1.00 93.81 88 GLU A C 1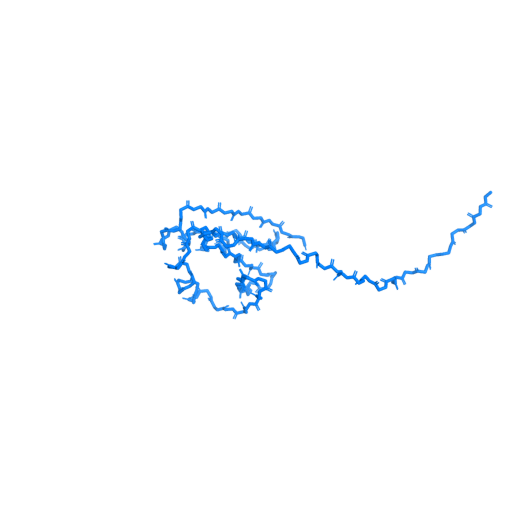
ATOM 689 O O . GLU A 1 88 ? -13.089 -4.342 -3.151 1.00 93.81 88 GLU A O 1
ATOM 694 N N . ASN A 1 89 ? -11.118 -3.532 -2.449 1.00 92.44 89 ASN A N 1
ATOM 695 C CA . ASN A 1 89 ? -11.335 -3.830 -1.033 1.00 92.44 89 ASN A CA 1
ATOM 696 C C . ASN A 1 89 ? -12.156 -2.760 -0.288 1.00 92.44 89 ASN A C 1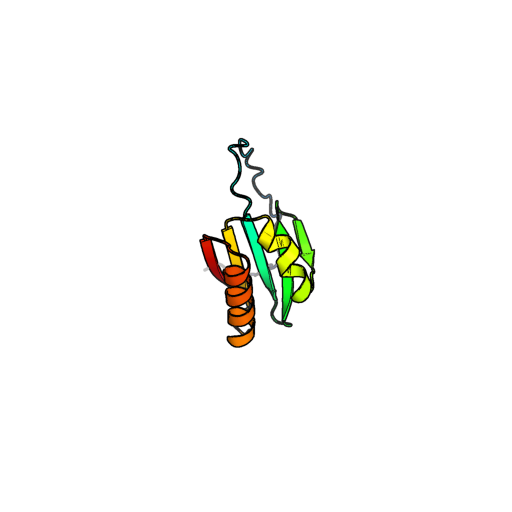
ATOM 698 O O . ASN A 1 89 ? -12.374 -2.892 0.915 1.00 92.44 89 ASN A O 1
ATOM 702 N N . GLY A 1 90 ? -12.654 -1.728 -0.979 1.00 87.75 90 GLY A N 1
ATOM 703 C CA . GLY A 1 90 ? -13.568 -0.741 -0.397 1.00 87.75 90 GLY A CA 1
ATOM 704 C C . GLY A 1 90 ? -12.901 0.249 0.559 1.00 87.75 90 GLY A C 1
ATOM 705 O O . GLY A 1 90 ? -13.555 0.748 1.477 1.00 87.75 90 GLY A O 1
ATOM 706 N N . VAL A 1 91 ? -11.610 0.522 0.362 1.00 90.56 91 VAL A N 1
ATOM 707 C CA . VAL A 1 91 ? -10.898 1.579 1.087 1.00 90.56 91 VAL A CA 1
ATOM 708 C C . VAL A 1 91 ? -11.329 2.940 0.541 1.00 90.56 91 VAL A C 1
ATOM 710 O O . VAL A 1 91 ? -11.231 3.199 -0.659 1.00 90.56 91 VAL A O 1
ATOM 713 N N . ASP A 1 92 ? -11.807 3.808 1.431 1.00 85.50 92 ASP A N 1
ATOM 714 C CA . ASP A 1 92 ? -12.440 5.079 1.072 1.00 85.50 92 ASP A CA 1
ATOM 715 C C . ASP A 1 92 ? -11.414 6.161 0.691 1.00 85.50 92 ASP A C 1
ATOM 717 O O . ASP A 1 92 ? -11.635 6.926 -0.249 1.00 85.50 92 ASP A O 1
ATOM 721 N N . ASN A 1 93 ? -10.274 6.213 1.392 1.00 89.62 93 ASN A N 1
ATOM 722 C CA . ASN A 1 93 ? -9.230 7.212 1.155 1.00 89.62 93 ASN A CA 1
ATOM 723 C C . ASN A 1 93 ? -7.930 6.555 0.687 1.00 89.62 93 ASN A C 1
ATOM 725 O O . ASN A 1 93 ? -7.405 5.656 1.344 1.00 89.62 93 ASN A O 1
ATOM 729 N N . LEU A 1 94 ? -7.397 7.039 -0.436 1.00 91.38 94 LEU A N 1
ATOM 730 C CA . LEU A 1 94 ? -6.149 6.556 -1.019 1.00 91.38 94 LEU A CA 1
ATOM 731 C C . LEU A 1 94 ? -5.141 7.696 -1.170 1.00 91.38 94 LEU A C 1
ATOM 733 O O . LEU A 1 94 ? -5.411 8.680 -1.860 1.00 91.38 94 LEU A O 1
ATOM 737 N N . GLY A 1 95 ? -3.970 7.534 -0.558 1.00 90.50 95 GLY A N 1
ATOM 738 C CA . GLY A 1 95 ? -2.787 8.360 -0.788 1.00 90.50 95 GLY A CA 1
ATOM 739 C C . GLY A 1 95 ? -1.816 7.686 -1.759 1.00 90.50 95 GLY A C 1
ATOM 740 O O . GLY A 1 95 ? -1.724 6.461 -1.797 1.00 90.50 95 GLY A O 1
ATOM 741 N N . LEU A 1 96 ? -1.072 8.477 -2.530 1.00 93.19 96 LEU A N 1
ATOM 742 C CA . LEU A 1 96 ? 0.018 7.997 -3.381 1.00 93.19 96 LEU A CA 1
ATOM 743 C C . LEU A 1 96 ? 1.228 8.914 -3.211 1.00 93.19 96 LEU A C 1
ATOM 745 O O . LEU A 1 96 ? 1.117 10.127 -3.395 1.00 93.19 96 LEU A O 1
ATOM 749 N N . THR A 1 97 ? 2.374 8.331 -2.882 1.00 91.50 97 THR A N 1
ATOM 750 C CA . THR A 1 97 ? 3.653 9.023 -2.731 1.00 91.50 97 THR A CA 1
ATOM 751 C C . THR A 1 97 ? 4.750 8.248 -3.456 1.00 91.50 97 THR A C 1
ATOM 753 O O . THR A 1 97 ? 4.682 7.029 -3.629 1.00 91.50 97 THR A O 1
ATOM 756 N N . PHE A 1 98 ? 5.768 8.980 -3.904 1.00 90.69 98 PHE A N 1
ATOM 757 C CA . PHE A 1 98 ? 6.945 8.403 -4.538 1.00 90.69 98 PHE A CA 1
ATOM 758 C C . PHE A 1 98 ? 8.191 8.792 -3.759 1.00 90.69 98 PHE A C 1
ATOM 760 O O . PHE A 1 98 ? 8.308 9.944 -3.334 1.00 90.69 98 PHE A O 1
ATOM 767 N N . TYR A 1 99 ? 9.117 7.851 -3.601 1.00 83.00 99 TYR A N 1
ATOM 768 C CA . TYR A 1 99 ? 10.428 8.101 -3.008 1.00 83.00 99 TYR A CA 1
ATOM 769 C C . TYR A 1 99 ? 11.559 7.766 -3.991 1.00 83.00 99 TYR A C 1
ATOM 771 O O . TYR A 1 99 ? 11.343 7.084 -4.998 1.00 83.00 99 TYR A O 1
ATOM 779 N N . GLU A 1 100 ? 12.734 8.353 -3.741 1.00 72.75 100 GLU A N 1
ATOM 780 C CA . GLU A 1 100 ? 13.921 8.270 -4.608 1.00 72.75 100 GLU A CA 1
ATOM 781 C C . GLU A 1 100 ? 14.874 7.127 -4.270 1.00 72.75 100 GLU A C 1
ATOM 783 O O . GLU A 1 100 ? 14.991 6.780 -3.072 1.00 72.75 100 GLU A O 1
#

Secondary structure (DSSP, 8-state):
-----------------------S----EEEEEE-TT--EEEEETTEEEEE-GGGHHHHHTT-SEEEEEEETTS-HHHHHHHHHHHHHTT-SEEEEEEE-

pLDDT: mean 79.35, std 19.68, range [39.41, 95.88]

Organism: Fusobacterium nucleatum subsp. nucleatum (strain ATCC 25586 / DSM 15643 / BCRC 10681 / CIP 101130 / JCM 8532 / KCTC 2640 / LMG 13131 / VPI 4355) (NCBI:txid190304)

Foldseek 3Di:
DDDDDDDDDDPPPDDDPPPPDDPPPDQFEWEWEQEPVGWTWIQGPNDIDTDDPVCVLVVLLSGQEYEYEYEPPDDPVSVVSSVVSSVVSPRNYYHYHYDD

Mean predicted aligned error: 11.82 Å

Solvent-accessible surface area (backbone atoms only — not comparable to full-atom values): 6274 Å² total; per-residue (Å²): 142,82,83,89,77,90,82,83,82,76,83,81,80,81,81,74,82,83,71,85,72,76,86,59,89,66,76,42,55,41,35,42,36,34,46,80,88,68,53,37,28,39,37,47,97,90,44,77,42,82,50,55,82,84,53,49,60,72,59,39,66,72,27,46,33,40,32,39,38,32,33,70,84,48,59,68,64,65,56,48,53,53,54,50,52,44,52,74,48,63,36,77,41,78,47,79,48,70,45,133